Protein AF-A0A7X8VA07-F1 (afdb_monomer)

Solvent-accessible surface area (backbone atoms only — not comparable to full-atom values): 3788 Å² total; per-residue (Å²): 133,64,65,70,58,57,60,58,50,41,53,56,53,53,47,53,55,64,79,31,98,59,73,55,72,62,45,78,46,78,58,98,47,71,69,57,57,56,47,47,55,48,42,45,48,52,33,39,75,67,62,77,39,98,62,80,54,45,79,41,82,90

Mean predicted aligned error: 6.11 Å

Radius of gyration: 11.23 Å; Cα contacts (8 Å, |Δi|>4): 63; chains: 1; bounding box: 29×20×27 Å

Secondary structure (DSSP, 8-state):
--HHHHHHHHHHHHHHHHHSSS--SEEEE--SSHHHHHHHHHHHHHHHHTTSSSSPPEEEE-

Structure (mmCIF, N/CA/C/O backbone):
data_AF-A0A7X8VA07-F1
#
_entry.id   AF-A0A7X8VA07-F1
#
loop_
_atom_site.group_PDB
_atom_site.id
_atom_site.type_symbol
_atom_site.label_atom_id
_atom_site.label_alt_id
_atom_site.label_comp_id
_atom_site.label_asym_id
_atom_site.label_entity_id
_atom_site.label_seq_id
_atom_site.pdbx_PDB_ins_code
_atom_site.Cartn_x
_atom_site.Cartn_y
_atom_site.Cartn_z
_atom_site.occupancy
_atom_site.B_iso_or_equiv
_atom_site.auth_seq_id
_atom_site.auth_comp_id
_atom_site.auth_asym_id
_atom_site.auth_atom_id
_atom_site.pdbx_PDB_model_num
ATOM 1 N N . MET A 1 1 ? 16.131 1.696 -12.175 1.00 60.47 1 MET A N 1
ATOM 2 C CA . MET A 1 1 ? 14.775 2.090 -11.735 1.00 60.47 1 MET A CA 1
ATOM 3 C C . MET A 1 1 ? 14.776 3.600 -11.536 1.00 60.47 1 MET A C 1
ATOM 5 O O . MET A 1 1 ? 15.678 4.088 -10.870 1.00 60.47 1 MET A O 1
ATOM 9 N N . ASN A 1 2 ? 13.875 4.344 -12.182 1.00 70.56 2 ASN A N 1
ATOM 10 C CA . ASN A 1 2 ? 13.833 5.805 -12.048 1.00 70.56 2 ASN A CA 1
ATOM 11 C C . ASN A 1 2 ? 13.079 6.172 -10.750 1.00 70.56 2 ASN A C 1
ATOM 13 O O . ASN A 1 2 ? 11.885 5.872 -10.680 1.00 70.56 2 ASN A O 1
ATOM 17 N N . PRO A 1 3 ? 13.724 6.807 -9.751 1.00 70.12 3 PRO A N 1
ATOM 18 C CA . PRO A 1 3 ? 13.096 7.109 -8.463 1.00 70.12 3 PRO A CA 1
ATOM 19 C C . PRO A 1 3 ? 11.867 8.015 -8.607 1.00 70.12 3 PRO A C 1
ATOM 21 O O . PRO A 1 3 ? 10.860 7.774 -7.951 1.00 70.12 3 PRO A O 1
ATOM 24 N N . TYR A 1 4 ? 11.882 8.952 -9.559 1.00 74.69 4 TYR A N 1
ATOM 25 C CA . TYR A 1 4 ? 10.754 9.851 -9.813 1.00 74.69 4 TYR A CA 1
ATOM 26 C C . TYR A 1 4 ? 9.504 9.119 -10.319 1.00 74.69 4 TYR A C 1
ATOM 28 O O . TYR A 1 4 ? 8.384 9.541 -10.043 1.00 74.69 4 TYR A O 1
ATOM 36 N N . ARG A 1 5 ? 9.672 8.000 -11.043 1.00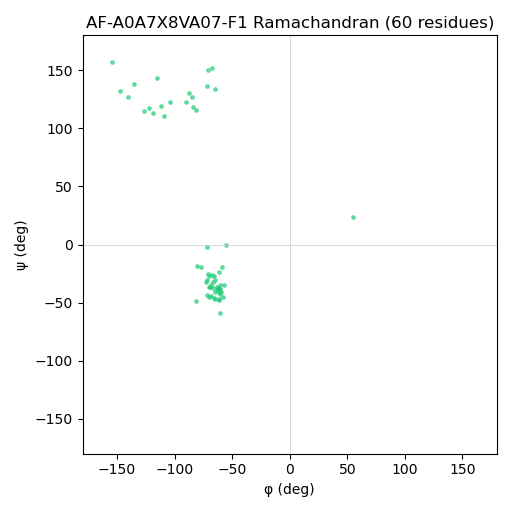 69.12 5 ARG A N 1
ATOM 37 C CA . ARG A 1 5 ? 8.532 7.156 -11.439 1.00 69.12 5 ARG A CA 1
ATOM 38 C C . ARG A 1 5 ? 7.946 6.431 -10.236 1.00 69.12 5 ARG A C 1
ATOM 40 O O . ARG A 1 5 ? 6.732 6.405 -10.089 1.00 69.12 5 ARG A O 1
ATOM 47 N N . THR A 1 6 ? 8.796 5.862 -9.384 1.00 70.12 6 THR A N 1
ATOM 48 C CA . THR A 1 6 ? 8.354 5.164 -8.171 1.00 70.12 6 THR A CA 1
ATOM 49 C C . THR A 1 6 ? 7.591 6.107 -7.244 1.00 70.12 6 THR A C 1
ATOM 51 O O . THR A 1 6 ? 6.530 5.749 -6.749 1.00 70.12 6 THR A O 1
ATOM 54 N N . GLU A 1 7 ? 8.085 7.332 -7.074 1.00 73.88 7 GLU A N 1
ATOM 55 C CA . GLU A 1 7 ? 7.478 8.340 -6.203 1.00 73.88 7 GLU A CA 1
ATOM 56 C C . GLU A 1 7 ? 6.138 8.860 -6.750 1.00 73.88 7 GLU A C 1
ATOM 58 O O . GLU A 1 7 ? 5.185 9.026 -5.993 1.00 73.88 7 GLU A O 1
ATOM 63 N N . GLY A 1 8 ? 6.011 9.002 -8.076 1.00 72.56 8 GLY A N 1
ATOM 64 C CA . GLY A 1 8 ? 4.733 9.315 -8.725 1.00 72.56 8 GLY A CA 1
ATOM 65 C C . GLY A 1 8 ? 3.689 8.196 -8.613 1.00 72.56 8 GLY A C 1
ATOM 66 O O . GLY A 1 8 ? 2.496 8.472 -8.494 1.00 72.56 8 GLY A O 1
ATOM 67 N N . ASN A 1 9 ? 4.114 6.928 -8.592 1.00 73.62 9 ASN A N 1
ATOM 68 C CA . ASN A 1 9 ? 3.197 5.796 -8.421 1.00 73.62 9 ASN A CA 1
ATOM 69 C C . ASN A 1 9 ? 2.564 5.761 -7.019 1.00 73.62 9 ASN A C 1
ATOM 71 O O . ASN A 1 9 ? 1.434 5.289 -6.887 1.00 73.62 9 ASN A O 1
ATOM 75 N N . ARG A 1 10 ? 3.225 6.332 -5.998 1.00 73.75 10 ARG A N 1
ATOM 76 C CA . ARG A 1 10 ? 2.682 6.429 -4.629 1.00 73.75 10 ARG A CA 1
ATOM 77 C C . ARG A 1 10 ? 1.342 7.149 -4.588 1.00 73.75 10 ARG A C 1
ATOM 79 O O . ARG A 1 10 ? 0.451 6.785 -3.824 1.00 73.75 10 ARG A O 1
ATOM 86 N N . THR A 1 11 ? 1.167 8.151 -5.450 1.00 79.06 11 THR A N 1
ATOM 87 C CA . THR A 1 11 ? -0.059 8.954 -5.525 1.00 79.06 11 THR A CA 1
ATOM 88 C C . THR A 1 11 ? -1.291 8.115 -5.878 1.00 79.06 11 THR A C 1
ATOM 90 O O . THR A 1 11 ? -2.404 8.497 -5.525 1.00 79.06 11 THR A O 1
ATOM 93 N N . ILE A 1 12 ? -1.118 6.957 -6.526 1.00 78.69 12 ILE A N 1
ATOM 94 C CA . ILE A 1 12 ? -2.213 6.028 -6.833 1.00 78.69 12 ILE A CA 1
ATOM 95 C C . ILE A 1 12 ? -2.806 5.459 -5.539 1.00 78.69 12 ILE A C 1
ATOM 97 O O . ILE A 1 12 ? -4.023 5.474 -5.370 1.00 78.69 12 ILE A O 1
ATOM 101 N N . ALA A 1 13 ? -1.963 5.009 -4.604 1.00 74.88 13 ALA A N 1
ATOM 102 C CA . ALA A 1 13 ? -2.419 4.459 -3.328 1.00 74.88 13 ALA A CA 1
ATOM 103 C C . ALA A 1 13 ? -3.122 5.525 -2.470 1.00 74.88 13 ALA A C 1
ATOM 105 O O . ALA A 1 13 ? -4.184 5.258 -1.908 1.00 74.88 13 ALA A O 1
ATOM 106 N N . PHE A 1 14 ? -2.580 6.750 -2.440 1.00 79.00 14 PHE A N 1
ATOM 107 C CA . PHE A 1 14 ? -3.203 7.882 -1.746 1.00 79.00 14 PHE A CA 1
ATOM 108 C C . PHE A 1 14 ? -4.582 8.228 -2.315 1.00 79.00 14 PHE A C 1
ATOM 110 O O . PHE A 1 14 ? -5.533 8.343 -1.551 1.00 79.00 14 PHE A O 1
ATOM 117 N N . LYS A 1 15 ? -4.721 8.322 -3.643 1.00 78.81 15 LYS A N 1
ATOM 118 C CA . LYS A 1 15 ? -6.019 8.606 -4.275 1.00 78.81 15 LYS A CA 1
ATOM 119 C C . LYS A 1 15 ? -7.048 7.511 -4.025 1.00 78.81 15 LYS A C 1
ATOM 121 O O . LYS A 1 15 ? -8.195 7.822 -3.751 1.00 78.81 15 LYS A O 1
ATOM 126 N N . ILE A 1 16 ? -6.648 6.238 -4.053 1.00 78.81 16 ILE A N 1
ATOM 127 C CA . ILE A 1 16 ? -7.554 5.122 -3.726 1.00 78.81 16 ILE A CA 1
ATOM 128 C C . ILE A 1 16 ? -8.054 5.225 -2.277 1.00 78.81 16 ILE A C 1
ATOM 130 O O . ILE A 1 16 ? -9.215 4.921 -2.010 1.00 78.81 16 ILE A O 1
ATOM 134 N N . ALA A 1 17 ? -7.191 5.646 -1.350 1.00 74.62 17 ALA A N 1
ATOM 135 C CA . ALA A 1 17 ? -7.566 5.865 0.043 1.00 74.62 17 ALA A CA 1
ATOM 136 C C . ALA A 1 17 ? -8.445 7.116 0.248 1.00 74.62 17 ALA A C 1
ATOM 138 O O . ALA A 1 17 ? -9.258 7.130 1.166 1.00 74.62 17 ALA A O 1
ATOM 139 N N . GLU A 1 18 ? -8.282 8.152 -0.579 1.00 75.31 18 GLU A N 1
ATOM 140 C CA . GLU A 1 18 ? -9.037 9.410 -0.499 1.00 75.31 18 GLU A CA 1
ATOM 141 C C . GLU A 1 18 ? -10.422 9.311 -1.164 1.00 75.31 18 GLU A C 1
ATOM 143 O O . GLU A 1 18 ? -11.429 9.672 -0.553 1.00 75.31 18 GLU A O 1
ATOM 148 N N . ASP A 1 19 ? -10.486 8.782 -2.391 1.00 68.88 19 ASP A N 1
ATOM 149 C CA . ASP A 1 19 ? -11.705 8.740 -3.214 1.00 68.88 19 ASP A CA 1
ATOM 150 C C . ASP A 1 19 ? -12.747 7.754 -2.672 1.00 68.88 19 ASP A C 1
ATOM 152 O O . ASP A 1 19 ? -13.951 7.917 -2.886 1.00 68.88 19 ASP A O 1
ATOM 156 N N . ILE A 1 20 ? -12.305 6.716 -1.961 1.00 65.56 20 I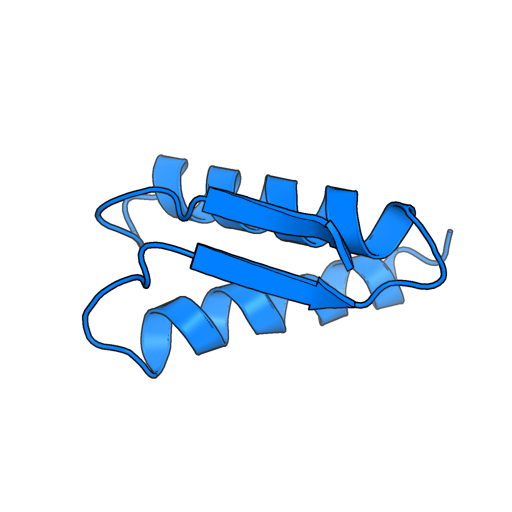LE A N 1
ATOM 157 C CA . ILE A 1 20 ? -13.188 5.724 -1.362 1.00 65.56 20 ILE A CA 1
ATOM 158 C C . ILE A 1 20 ? -13.137 5.942 0.145 1.00 65.56 20 ILE A C 1
ATOM 160 O O . ILE A 1 20 ? -12.148 5.610 0.788 1.00 65.56 20 ILE A O 1
ATOM 164 N N . HIS A 1 21 ? -14.229 6.421 0.749 1.00 65.56 21 HIS A N 1
ATOM 165 C CA . HIS A 1 21 ? -14.376 6.553 2.213 1.00 65.56 21 HIS A CA 1
ATOM 166 C C . HIS A 1 21 ? -14.138 5.242 3.008 1.00 65.56 21 HIS A C 1
ATOM 168 O O . 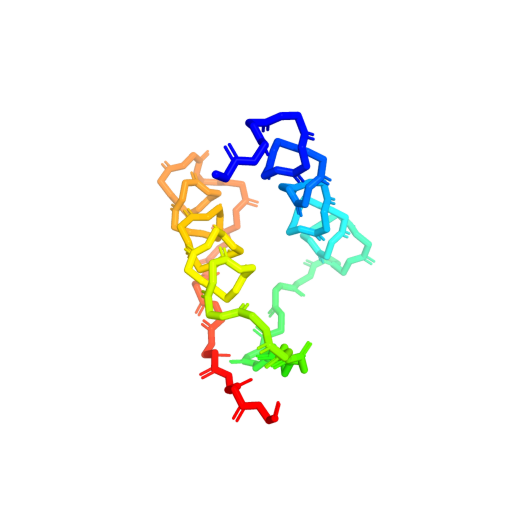HIS A 1 21 ? -14.258 5.214 4.231 1.00 65.56 21 HIS A O 1
ATOM 174 N N . SER A 1 22 ? -13.835 4.138 2.321 1.00 70.19 22 SER A N 1
ATOM 175 C CA . SER A 1 22 ? -13.507 2.823 2.846 1.00 70.19 22 SER A CA 1
ATOM 176 C C . SER A 1 22 ? -12.497 2.142 1.921 1.00 70.19 22 SER A C 1
ATOM 178 O O . SER A 1 22 ? -12.732 2.017 0.725 1.00 70.19 22 SER A O 1
ATOM 180 N N . ILE A 1 23 ? -11.422 1.587 2.474 1.00 79.88 23 ILE A N 1
ATOM 181 C CA . ILE A 1 23 ? -10.449 0.820 1.686 1.00 79.88 23 ILE A CA 1
ATOM 182 C C . ILE A 1 23 ? -11.095 -0.447 1.108 1.00 79.88 23 ILE A C 1
ATOM 184 O O . ILE A 1 23 ? -11.780 -1.169 1.844 1.00 79.88 23 ILE A O 1
ATOM 188 N N . PRO A 1 24 ? -10.879 -0.752 -0.183 1.00 80.50 24 PRO A N 1
ATOM 189 C CA . PRO A 1 24 ? -11.403 -1.966 -0.793 1.00 80.50 24 PRO A CA 1
ATOM 190 C C . PRO A 1 24 ? -10.730 -3.214 -0.211 1.00 80.50 24 PRO A C 1
ATOM 192 O O . PRO A 1 24 ? -9.579 -3.186 0.216 1.00 80.50 24 PRO A O 1
ATOM 195 N N . ASP A 1 25 ? -11.433 -4.346 -0.213 1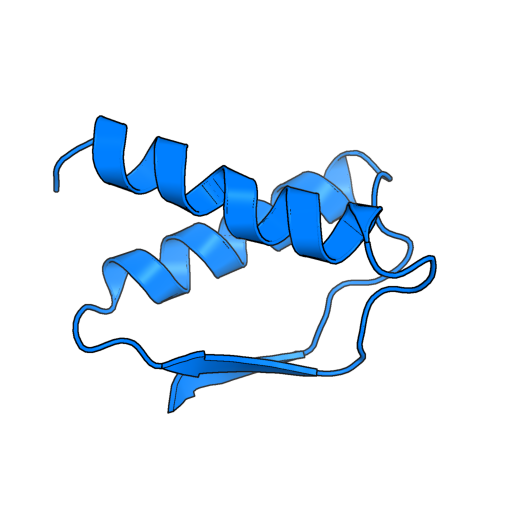.00 81.62 25 ASP A N 1
ATOM 196 C CA . ASP A 1 25 ? -10.854 -5.619 0.240 1.00 81.62 25 ASP A CA 1
ATOM 197 C C . ASP A 1 25 ? -9.813 -6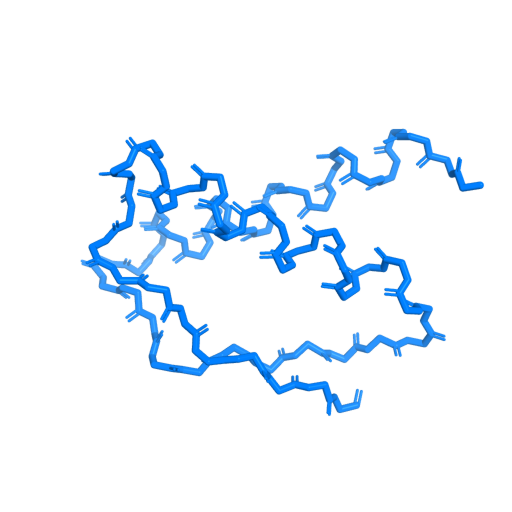.176 -0.735 1.00 81.62 25 ASP A C 1
ATOM 199 O O . ASP A 1 25 ? -8.915 -6.907 -0.316 1.00 81.62 25 ASP A O 1
ATOM 203 N N . TRP A 1 26 ? -9.912 -5.809 -2.017 1.00 80.75 26 TRP A N 1
ATOM 204 C CA . TRP A 1 26 ? -8.997 -6.226 -3.073 1.00 80.75 26 TRP A CA 1
ATOM 205 C C . TRP A 1 26 ? -8.598 -5.056 -3.963 1.00 80.75 26 TRP A C 1
ATOM 207 O O . TRP A 1 26 ? -9.440 -4.263 -4.379 1.00 80.75 26 TRP A O 1
ATOM 217 N N . VAL A 1 27 ? -7.315 -5.005 -4.311 1.00 82.19 27 VAL A N 1
ATOM 218 C CA . VAL A 1 27 ? -6.778 -4.123 -5.347 1.00 82.19 27 VAL A CA 1
ATOM 219 C C . VAL A 1 27 ? -6.098 -5.001 -6.392 1.00 82.19 27 VAL A C 1
ATOM 221 O O . VAL A 1 27 ? -5.144 -5.722 -6.086 1.00 82.19 27 VAL A O 1
ATOM 224 N N . ALA A 1 28 ? -6.620 -4.962 -7.618 1.00 80.56 28 ALA A N 1
ATOM 225 C CA . ALA A 1 28 ? -6.022 -5.622 -8.770 1.00 80.56 28 ALA A CA 1
ATOM 226 C C . ALA A 1 28 ? -5.054 -4.653 -9.454 1.00 80.56 28 ALA A C 1
ATOM 228 O O . ALA A 1 28 ? -5.441 -3.552 -9.844 1.00 80.56 28 ALA A O 1
ATOM 229 N N . LEU A 1 29 ? -3.795 -5.061 -9.581 1.00 77.56 29 LEU A N 1
ATOM 230 C CA . LEU A 1 29 ? -2.736 -4.271 -10.197 1.00 77.56 29 LEU A CA 1
ATOM 231 C C . LEU A 1 29 ? -2.216 -5.038 -11.406 1.00 77.56 29 LEU A C 1
ATOM 233 O O . LEU A 1 29 ? -1.606 -6.095 -11.255 1.00 77.56 29 LEU A O 1
ATOM 237 N N . PHE A 1 30 ? -2.457 -4.489 -12.593 1.00 70.88 30 PHE A N 1
ATOM 238 C CA . PHE A 1 30 ? -1.875 -5.013 -13.820 1.00 70.88 30 PHE A CA 1
ATOM 239 C C . PHE A 1 30 ? -0.475 -4.424 -13.970 1.00 70.88 30 PHE A C 1
ATOM 241 O O . PHE A 1 30 ? -0.333 -3.200 -14.048 1.00 70.88 30 PHE A O 1
ATOM 248 N N . SER A 1 31 ? 0.566 -5.258 -13.980 1.00 67.06 31 SER A N 1
ATOM 249 C CA . SER A 1 31 ? 1.924 -4.752 -14.189 1.00 67.06 31 SER A CA 1
ATOM 250 C C . SER A 1 31 ? 2.776 -5.655 -15.062 1.00 67.06 31 SER A C 1
ATOM 252 O O . SER A 1 31 ? 3.002 -6.820 -14.758 1.00 67.06 31 SER A O 1
ATOM 254 N N . VAL A 1 32 ? 3.347 -5.052 -16.104 1.00 60.56 32 VAL A N 1
ATOM 255 C CA . VAL A 1 32 ? 4.380 -5.662 -16.953 1.00 60.56 32 VAL A CA 1
ATOM 256 C C . VAL A 1 32 ? 5.752 -5.640 -16.253 1.00 60.56 32 VAL A C 1
ATOM 258 O O . VAL A 1 32 ? 6.645 -6.409 -16.594 1.00 60.56 32 VAL A O 1
ATOM 261 N N . GLU A 1 33 ? 5.924 -4.782 -15.240 1.00 67.12 33 GLU A N 1
ATOM 262 C CA . GLU A 1 33 ? 7.178 -4.587 -14.508 1.00 67.12 33 GLU A CA 1
ATOM 263 C C . GLU A 1 33 ? 6.941 -4.751 -12.994 1.00 67.12 33 GLU A C 1
ATOM 265 O O . GLU A 1 33 ? 6.234 -3.964 -12.359 1.00 67.12 33 GLU A O 1
ATOM 270 N N . GLY A 1 34 ? 7.540 -5.773 -12.375 1.00 67.56 34 GLY A N 1
ATOM 271 C CA . GLY A 1 34 ? 7.306 -6.113 -10.960 1.00 67.56 34 GLY A CA 1
ATOM 272 C C . GLY A 1 34 ? 7.633 -4.995 -9.957 1.00 67.56 34 GLY A C 1
ATOM 273 O O . GLY A 1 34 ? 7.109 -4.996 -8.845 1.00 67.56 34 GLY A O 1
ATOM 274 N N . GLY A 1 35 ? 8.441 -4.005 -10.357 1.00 70.62 35 GLY A N 1
ATOM 275 C CA . GLY A 1 35 ? 8.780 -2.843 -9.533 1.00 70.62 35 GLY A CA 1
ATOM 276 C C . GLY A 1 35 ? 7.599 -1.914 -9.225 1.00 70.62 35 GLY A C 1
ATOM 277 O O . GLY A 1 35 ? 7.593 -1.259 -8.186 1.00 70.62 35 GLY A O 1
ATOM 278 N N . LEU A 1 36 ? 6.580 -1.875 -10.091 1.00 73.69 36 LEU A N 1
ATOM 279 C CA . LEU A 1 36 ? 5.350 -1.115 -9.836 1.00 73.69 36 LEU A CA 1
ATOM 280 C C . LEU A 1 36 ? 4.502 -1.789 -8.749 1.00 73.69 36 LEU A C 1
ATOM 282 O O . LEU A 1 36 ? 4.013 -1.124 -7.839 1.00 73.69 36 LEU A O 1
ATOM 286 N N . LEU A 1 37 ? 4.376 -3.117 -8.825 1.00 77.62 37 LEU A N 1
ATOM 287 C CA . LEU A 1 37 ? 3.640 -3.930 -7.855 1.00 77.62 37 LEU A CA 1
ATOM 288 C C . LEU A 1 37 ? 4.245 -3.815 -6.456 1.00 77.62 37 LEU A C 1
ATOM 290 O O . LEU A 1 37 ? 3.515 -3.587 -5.494 1.00 77.62 37 LEU A O 1
ATOM 294 N N . SER A 1 38 ? 5.569 -3.945 -6.339 1.00 78.69 38 SER A N 1
ATOM 295 C CA . SER A 1 38 ? 6.254 -3.842 -5.047 1.00 78.69 38 SER A CA 1
ATOM 296 C C . SER A 1 38 ? 6.219 -2.425 -4.470 1.00 78.69 38 SER A C 1
ATOM 298 O O . SER A 1 38 ? 6.083 -2.279 -3.257 1.00 78.69 38 SER A O 1
ATOM 300 N N . GLY A 1 39 ? 6.276 -1.393 -5.321 1.00 81.50 39 GLY A N 1
ATOM 301 C CA . GLY A 1 39 ? 6.108 0.003 -4.912 1.00 81.50 39 GLY A CA 1
ATOM 302 C C . GLY A 1 39 ? 4.734 0.250 -4.295 1.00 81.50 39 GLY A C 1
ATOM 303 O O . GLY A 1 39 ? 4.644 0.562 -3.113 1.00 81.50 39 GLY A O 1
ATOM 304 N N . ILE A 1 40 ? 3.666 -0.024 -5.051 1.00 81.38 40 ILE A N 1
ATOM 305 C CA . ILE A 1 40 ? 2.286 0.179 -4.583 1.00 81.38 40 ILE A CA 1
ATOM 306 C C . ILE A 1 40 ? 1.994 -0.668 -3.337 1.00 81.38 40 ILE A C 1
ATOM 308 O O . ILE A 1 40 ? 1.323 -0.217 -2.410 1.00 81.38 40 ILE A O 1
ATOM 312 N N . ALA A 1 41 ? 2.518 -1.896 -3.285 1.00 82.12 41 ALA A N 1
ATOM 313 C CA . ALA A 1 41 ? 2.388 -2.766 -2.125 1.00 82.12 41 ALA A CA 1
ATOM 314 C C . ALA A 1 41 ? 2.955 -2.139 -0.847 1.00 82.12 41 ALA A C 1
ATOM 316 O O . ALA A 1 41 ? 2.284 -2.209 0.184 1.00 82.12 41 ALA A O 1
ATOM 317 N N . LYS A 1 42 ? 4.148 -1.543 -0.940 1.00 84.88 42 LYS A N 1
ATOM 318 C CA . LYS A 1 42 ? 4.819 -0.854 0.161 1.00 84.88 42 LYS A CA 1
ATOM 319 C C . LYS A 1 42 ? 4.114 0.452 0.522 1.00 84.88 42 LYS A C 1
ATOM 321 O O . LYS A 1 42 ? 4.004 0.782 1.693 1.00 84.88 42 LYS A O 1
ATOM 326 N N . ASP A 1 43 ? 3.587 1.171 -0.462 1.00 85.31 43 ASP A N 1
ATOM 327 C CA . ASP A 1 43 ? 2.887 2.430 -0.208 1.00 85.31 43 ASP A CA 1
ATOM 328 C C . ASP A 1 43 ? 1.581 2.201 0.573 1.00 85.31 43 ASP A C 1
ATOM 330 O O . ASP A 1 43 ? 1.272 2.957 1.488 1.00 85.31 43 ASP A O 1
ATOM 334 N N . PHE A 1 44 ? 0.845 1.114 0.298 1.00 85.56 44 PHE A N 1
ATOM 335 C CA . PHE A 1 44 ? -0.291 0.716 1.143 1.00 85.56 44 PHE A CA 1
ATOM 336 C C . PHE A 1 44 ? 0.133 0.360 2.573 1.00 85.56 44 PHE A C 1
ATOM 338 O O . PHE A 1 44 ? -0.596 0.665 3.513 1.00 85.56 44 PHE A O 1
ATOM 345 N N . GLU A 1 45 ? 1.296 -0.265 2.748 1.00 87.62 45 GLU A N 1
ATOM 346 C CA . GLU A 1 45 ? 1.853 -0.570 4.072 1.00 87.62 45 GLU A CA 1
ATOM 347 C C . GLU A 1 45 ? 2.204 0.717 4.831 1.00 87.62 45 GLU A C 1
ATOM 349 O O . GLU A 1 45 ? 1.748 0.884 5.960 1.00 87.62 45 GLU A O 1
ATOM 354 N N . GLU A 1 46 ? 2.872 1.676 4.182 1.00 87.94 46 GLU A N 1
ATOM 355 C CA . GLU A 1 46 ? 3.169 3.005 4.744 1.00 87.94 46 GLU A CA 1
ATOM 356 C C . GLU A 1 46 ? 1.883 3.769 5.122 1.00 87.94 46 GLU A C 1
ATOM 358 O O . GLU A 1 46 ? 1.805 4.379 6.191 1.00 87.94 46 GLU A O 1
ATOM 363 N N . LEU A 1 47 ? 0.832 3.696 4.296 1.00 85.88 47 LEU A N 1
ATOM 364 C CA . LEU A 1 47 ? -0.482 4.273 4.613 1.00 85.88 47 LEU A CA 1
ATOM 365 C C . LEU A 1 47 ? -1.123 3.625 5.849 1.00 85.88 47 LEU A C 1
ATOM 367 O O . LEU A 1 47 ? -1.781 4.310 6.640 1.00 85.88 47 LEU A O 1
ATOM 371 N N .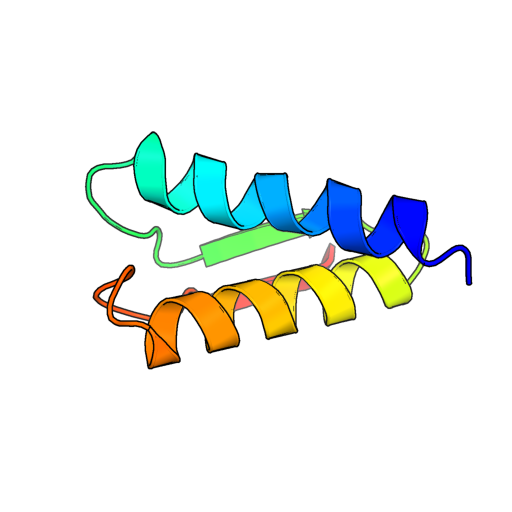 GLY A 1 48 ? -0.954 2.309 6.010 1.00 85.38 48 GLY A N 1
ATOM 372 C CA . GLY A 1 48 ? -1.437 1.557 7.169 1.00 85.38 48 GLY A CA 1
ATOM 373 C C . GLY A 1 48 ? -0.687 1.929 8.444 1.00 85.38 48 GLY A C 1
ATOM 374 O O . GLY A 1 48 ? -1.308 2.192 9.474 1.00 85.38 48 GLY A O 1
ATOM 375 N N . GLU A 1 49 ? 0.640 2.030 8.365 1.00 88.38 49 GLU A N 1
ATOM 376 C CA . GLU A 1 49 ? 1.499 2.483 9.464 1.00 88.38 49 GLU A CA 1
ATOM 377 C C . GLU A 1 49 ? 1.168 3.920 9.891 1.00 88.38 49 GLU A C 1
ATOM 379 O O . GLU A 1 49 ? 1.072 4.214 11.085 1.00 88.38 49 GLU A O 1
ATOM 384 N N . GLY A 1 50 ? 0.900 4.799 8.921 1.00 86.69 50 GLY A N 1
ATOM 385 C CA . GLY A 1 50 ? 0.464 6.178 9.146 1.00 86.69 50 GLY A CA 1
ATOM 386 C C . GLY A 1 50 ? -0.974 6.325 9.656 1.00 86.69 50 GLY A C 1
ATOM 387 O O . GLY A 1 50 ? -1.408 7.450 9.898 1.00 86.69 50 GLY A O 1
ATOM 388 N N . LYS A 1 51 ? -1.723 5.220 9.820 1.00 82.06 51 LYS A N 1
ATOM 389 C CA . LYS A 1 51 ? -3.150 5.195 10.203 1.00 82.06 51 LYS A CA 1
ATOM 390 C C . LYS A 1 51 ? -4.056 6.019 9.280 1.00 82.06 51 LYS A C 1
ATOM 392 O O . LYS A 1 51 ? -5.138 6.438 9.688 1.00 82.06 51 LYS A O 1
ATOM 397 N N . VAL A 1 52 ? -3.621 6.238 8.040 1.00 82.75 52 VAL A N 1
ATOM 398 C CA . VAL A 1 52 ? -4.420 6.901 6.999 1.00 82.75 52 VAL A CA 1
ATOM 399 C C . VAL A 1 52 ? -5.519 5.955 6.517 1.00 82.75 52 VAL A C 1
ATOM 401 O O . VAL A 1 52 ? -6.622 6.383 6.194 1.00 82.75 52 VAL A O 1
ATOM 404 N N . ILE A 1 53 ? -5.229 4.653 6.521 1.00 83.88 53 ILE A N 1
ATOM 405 C CA . ILE A 1 53 ? -6.155 3.590 6.135 1.00 83.88 53 ILE A CA 1
ATOM 406 C C . ILE A 1 53 ? -6.478 2.698 7.333 1.00 83.88 53 ILE A C 1
ATOM 408 O O . ILE A 1 53 ? -5.621 2.410 8.166 1.00 83.88 53 ILE A O 1
ATOM 412 N N . SER A 1 54 ? -7.724 2.234 7.422 1.00 83.00 54 SER A N 1
ATOM 413 C CA . SER A 1 54 ? -8.197 1.391 8.532 1.00 83.00 54 SER A CA 1
ATOM 414 C C . SER A 1 54 ? -7.824 -0.087 8.388 1.00 83.00 54 SER A C 1
ATOM 416 O O . SER A 1 54 ? -7.866 -0.834 9.365 1.00 83.00 54 SER A O 1
ATOM 418 N N . LYS A 1 55 ? -7.478 -0.521 7.172 1.00 85.56 55 LYS A N 1
ATOM 419 C CA . LYS A 1 55 ? -7.088 -1.896 6.845 1.00 85.56 55 LYS A CA 1
ATOM 420 C C . LYS A 1 55 ? -6.196 -1.927 5.607 1.00 85.56 55 LYS A C 1
ATOM 422 O O . LYS A 1 55 ? -6.277 -1.032 4.771 1.00 85.56 55 LYS A O 1
ATOM 427 N N . LEU A 1 56 ? -5.397 -2.984 5.473 1.00 86.50 56 LEU A N 1
ATOM 428 C CA . LEU A 1 56 ? -4.604 -3.248 4.272 1.00 86.50 56 LEU A CA 1
ATOM 429 C C . LEU A 1 56 ? -5.423 -4.058 3.252 1.00 86.50 56 LEU A C 1
ATOM 431 O O . LEU A 1 56 ? -5.982 -5.095 3.626 1.00 86.50 56 LEU A O 1
ATOM 435 N N . PRO A 1 57 ? -5.487 -3.638 1.975 1.00 85.50 57 PRO A N 1
ATOM 436 C CA . PRO A 1 57 ? -6.166 -4.404 0.936 1.00 85.50 57 PRO A CA 1
ATOM 437 C C . PRO A 1 57 ? -5.385 -5.673 0.570 1.00 85.50 57 PRO A C 1
ATOM 439 O O . PRO A 1 57 ? -4.150 -5.700 0.593 1.00 85.50 57 PRO A O 1
ATOM 442 N N . LYS A 1 58 ? -6.095 -6.726 0.149 1.00 85.00 58 LYS A N 1
ATOM 443 C CA . LYS A 1 58 ? -5.470 -7.874 -0.517 1.00 85.00 58 LYS A CA 1
ATOM 444 C C . LYS A 1 58 ? -5.037 -7.463 -1.922 1.00 85.00 58 LYS A C 1
ATOM 446 O O . LYS A 1 58 ? -5.769 -6.793 -2.647 1.00 85.00 58 LYS A O 1
AT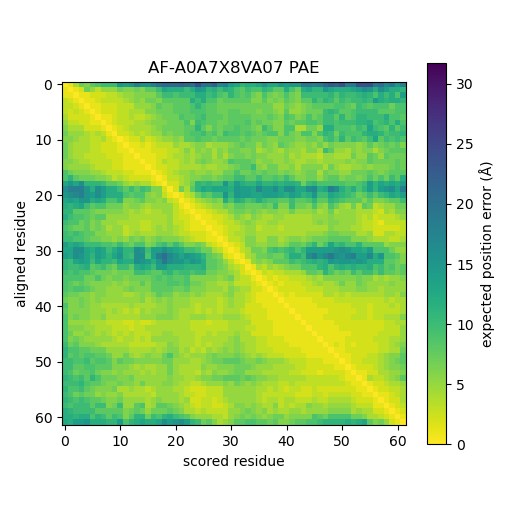OM 451 N N . LYS A 1 59 ? -3.830 -7.865 -2.308 1.00 81.50 59 LYS A N 1
ATOM 452 C CA . LYS A 1 59 ? -3.191 -7.462 -3.564 1.00 81.50 59 LYS A CA 1
ATOM 453 C C . LYS A 1 59 ? -3.275 -8.626 -4.550 1.00 81.50 59 LYS A C 1
ATOM 455 O O . LYS A 1 59 ? -2.808 -9.718 -4.230 1.00 81.50 59 LYS A O 1
ATOM 460 N N . LEU A 1 60 ? -3.872 -8.405 -5.721 1.00 80.19 60 LEU A N 1
ATOM 461 C CA . LEU A 1 60 ? -3.880 -9.369 -6.824 1.00 80.19 60 LEU A CA 1
ATOM 462 C C . LEU A 1 60 ? -3.029 -8.816 -7.970 1.00 80.19 60 LEU A C 1
ATOM 464 O O . LEU A 1 60 ? -3.333 -7.749 -8.503 1.00 80.19 60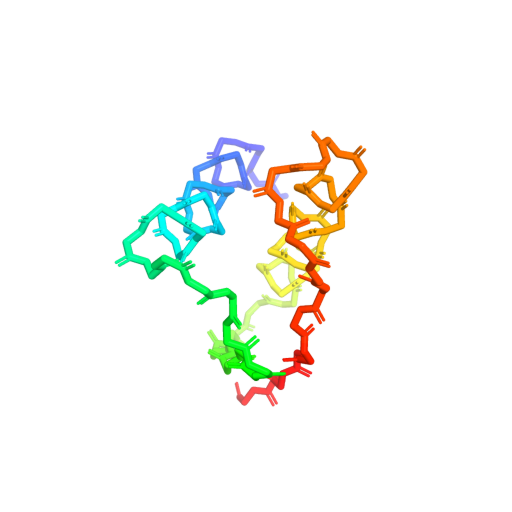 LEU A O 1
ATOM 468 N N . ALA A 1 61 ? -1.970 -9.539 -8.331 1.00 74.88 61 ALA A N 1
ATOM 469 C CA . ALA A 1 61 ? -1.208 -9.273 -9.546 1.00 74.88 61 ALA A CA 1
ATOM 470 C C . ALA A 1 61 ? -1.889 -9.989 -10.717 1.00 74.88 61 ALA A C 1
ATOM 472 O O . ALA A 1 61 ? -2.160 -11.189 -10.614 1.00 74.88 61 ALA A O 1
ATOM 473 N N . VAL A 1 62 ? -2.179 -9.245 -11.785 1.00 69.62 62 VAL A N 1
ATOM 474 C CA . VAL A 1 62 ? -2.774 -9.757 -13.030 1.00 69.62 62 VAL A CA 1
ATOM 475 C C . VAL A 1 62 ? -1.843 -9.450 -14.195 1.00 69.62 62 VAL A C 1
ATOM 477 O O . VAL A 1 62 ? -1.234 -8.354 -14.177 1.00 69.62 62 VAL A O 1
#

Sequence (62 aa):
MNPYRTEGNRTIAFKIAEDIHSIPDWVALFSVEGGLLSGIAKDFEELGEGKVISKLPKKLAV

Foldseek 3Di:
DDVVVLVVLLVVLVCCLVVDVARDQEDEDEDPDCSSVVSSQVSLVVCVVVVSHPDRHHYHYD

Nearest PDB structures (foldseek):
  2d1f-assembly1_B  TM=8.805E-01  e=2.016E-02  Mycobacterium tuberculosis
  3aey-assembly1_B  TM=8.846E-01  e=3.662E-02  Thermus thermophilus HB8
  1uin-assembly1_B  TM=8.837E-01  e=8.119E-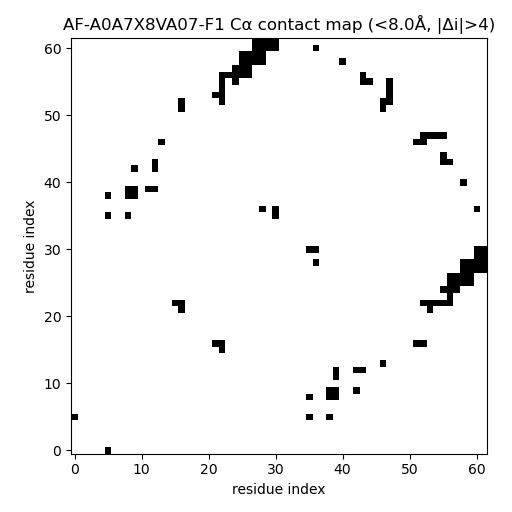02  Thermus thermophilus
  1uin-assembly1_A  TM=8.874E-01  e=1.209E-01  Thermus thermophilus
  3q98-assembly1_A  TM=8.064E-01  e=6.226E-02  Escherichia coli

pLDDT: mean 77.39, std 7.04, range [60.47, 88.38]